Protein AF-A0A2A9K2E2-F1 (afdb_monomer_lite)

Foldseek 3Di:
DKFKKKWKFFADPQCVPQAAQFWKWFADPQGIFIWGFNDKDDDPDDPPRMIITITTGPDDVSGNVHGQWMWTPPPHTDITTTPDMDTDPDD

Radius of gyration: 12.07 Å; chains: 1; bounding box: 26×28×33 Å

Secondary structure (DSSP, 8-state):
--EEEEEEEE-STTGGG--TT-EEEEEETTEEEEEEEEEEE--SSSSTTEEEEEEEESS-GGGTTT--EEEE-SSS-EEEEEEEEEE----

pLDDT: mean 93.46, std 8.05, range [47.16, 98.25]

Sequence (91 aa):
MAFEALITITRNATTLLIAHGDTVRLSGPNGVASGLVFLRVDPDVGPANTSYLHIRSGDSWIFADGATQLQRFSPRLIQTPVLAITRLDTV

Structure (mmCIF, N/CA/C/O backbone):
data_AF-A0A2A9K2E2-F1
#
_entry.id   AF-A0A2A9K2E2-F1
#
loop_
_atom_site.group_PDB
_atom_site.id
_atom_site.type_symbol
_atom_site.label_atom_id
_atom_site.label_alt_id
_atom_site.label_comp_id
_atom_site.label_asym_id
_atom_site.label_entity_id
_atom_site.label_seq_id
_atom_site.pdbx_PDB_ins_code
_atom_site.Cartn_x
_atom_site.Cartn_y
_atom_site.Cartn_z
_atom_site.occupancy
_atom_site.B_iso_or_equiv
_atom_site.auth_seq_id
_atom_site.auth_comp_id
_atom_site.auth_asym_id
_atom_site.auth_atom_id
_atom_site.pdbx_PDB_model_num
ATOM 1 N N . MET A 1 1 ? 6.406 -3.193 -17.612 1.00 77.56 1 MET A N 1
ATOM 2 C CA . MET A 1 1 ? 5.640 -4.438 -17.385 1.00 77.56 1 MET A CA 1
ATOM 3 C C . MET A 1 1 ? 4.754 -4.205 -16.184 1.00 77.56 1 MET A C 1
ATOM 5 O O . MET A 1 1 ? 5.245 -3.562 -15.265 1.00 77.56 1 MET A O 1
ATOM 9 N N . ALA A 1 2 ? 3.510 -4.686 -16.225 1.00 92.38 2 ALA A N 1
ATOM 10 C CA . ALA A 1 2 ? 2.603 -4.689 -15.077 1.00 92.38 2 ALA A CA 1
ATOM 11 C C . ALA A 1 2 ? 3.292 -5.273 -13.830 1.00 92.38 2 ALA A C 1
ATOM 13 O O . ALA A 1 2 ? 4.205 -6.087 -13.980 1.00 92.38 2 ALA A O 1
ATOM 14 N N . PHE A 1 3 ? 2.865 -4.870 -12.634 1.00 94.75 3 PHE A N 1
ATOM 15 C CA . PHE A 1 3 ? 3.436 -5.364 -11.379 1.00 94.75 3 PHE A CA 1
ATOM 16 C C . PHE A 1 3 ? 2.366 -5.733 -10.353 1.00 94.75 3 PHE A C 1
ATOM 18 O O . PHE A 1 3 ? 1.239 -5.222 -10.365 1.00 94.75 3 PHE A O 1
ATOM 25 N N . GLU A 1 4 ? 2.775 -6.577 -9.409 1.00 96.62 4 GLU A N 1
ATOM 26 C CA . GLU A 1 4 ? 2.044 -6.838 -8.175 1.00 96.62 4 GLU A CA 1
ATOM 27 C C . GLU A 1 4 ? 2.942 -6.511 -6.983 1.00 96.62 4 GLU A C 1
ATOM 29 O O . GLU A 1 4 ? 4.129 -6.832 -6.981 1.00 96.62 4 GLU A O 1
ATOM 34 N N . ALA A 1 5 ? 2.396 -5.849 -5.967 1.00 96.75 5 ALA A N 1
ATOM 35 C CA . ALA A 1 5 ? 3.171 -5.441 -4.802 1.00 96.75 5 ALA A CA 1
ATOM 36 C C . ALA A 1 5 ? 2.360 -5.524 -3.514 1.00 96.75 5 ALA A C 1
ATOM 38 O O . ALA A 1 5 ? 1.158 -5.258 -3.503 1.00 96.75 5 ALA A O 1
ATOM 39 N N . LEU A 1 6 ? 3.041 -5.834 -2.417 1.00 96.94 6 LEU A N 1
ATOM 40 C CA . LEU A 1 6 ? 2.542 -5.655 -1.065 1.00 96.94 6 LEU A CA 1
ATOM 41 C C . LEU A 1 6 ? 3.009 -4.293 -0.545 1.00 96.94 6 LEU A C 1
ATOM 43 O O . LEU A 1 6 ? 4.211 -4.046 -0.453 1.00 96.94 6 LEU A O 1
ATOM 47 N N . ILE A 1 7 ? 2.066 -3.421 -0.203 1.00 97.62 7 ILE A N 1
ATOM 48 C CA . ILE A 1 7 ? 2.322 -2.097 0.363 1.00 97.62 7 ILE A CA 1
ATOM 49 C C . ILE A 1 7 ? 1.924 -2.090 1.827 1.00 97.62 7 ILE A C 1
ATOM 51 O O . ILE A 1 7 ? 0.782 -2.386 2.176 1.00 97.62 7 ILE A O 1
ATOM 55 N N . THR A 1 8 ? 2.854 -1.682 2.673 1.00 97.31 8 THR A N 1
ATOM 56 C CA . THR A 1 8 ? 2.626 -1.518 4.104 1.00 97.31 8 THR A CA 1
ATOM 57 C C . THR A 1 8 ? 2.299 -0.059 4.401 1.00 97.31 8 THR A C 1
ATOM 59 O O . THR A 1 8 ? 3.053 0.835 4.017 1.00 97.31 8 THR A O 1
ATOM 62 N N . ILE A 1 9 ? 1.194 0.196 5.101 1.00 97.38 9 ILE A N 1
ATOM 63 C CA . ILE A 1 9 ? 0.763 1.538 5.528 1.00 97.38 9 ILE A CA 1
ATOM 64 C C . ILE A 1 9 ? 0.358 1.535 7.004 1.00 97.38 9 ILE A C 1
ATOM 66 O O . ILE A 1 9 ? 0.062 0.488 7.581 1.00 97.38 9 ILE A O 1
ATOM 70 N N . THR A 1 10 ? 0.282 2.714 7.622 1.00 95.75 10 THR A N 1
ATOM 71 C CA . THR A 1 10 ? -0.278 2.846 8.974 1.00 95.75 10 THR A CA 1
ATOM 72 C C . THR A 1 10 ? -1.772 2.515 8.974 1.00 95.75 10 THR A C 1
ATOM 74 O O . THR A 1 10 ? -2.531 3.048 8.163 1.00 95.75 10 THR A O 1
ATOM 77 N N . ARG A 1 11 ? -2.224 1.706 9.933 1.00 95.19 11 ARG A N 1
ATOM 78 C CA . ARG A 1 11 ? -3.642 1.444 10.213 1.00 95.19 11 ARG A CA 1
ATOM 79 C C . ARG A 1 11 ? -4.199 2.535 11.122 1.00 95.19 11 ARG A C 1
ATOM 81 O O . ARG A 1 11 ? -3.772 2.679 12.263 1.00 95.19 11 ARG A O 1
ATOM 88 N N . ASN A 1 12 ? -5.163 3.300 10.623 1.00 94.19 12 ASN A N 1
ATOM 89 C CA . ASN A 1 12 ? -5.919 4.287 11.390 1.00 94.19 12 ASN A CA 1
ATOM 90 C C . ASN A 1 12 ? -7.329 4.460 10.798 1.00 94.19 12 ASN A C 1
ATOM 92 O O . ASN A 1 12 ? -7.654 3.879 9.764 1.00 94.19 12 ASN A O 1
ATOM 96 N N . ALA A 1 13 ? -8.167 5.280 11.438 1.00 94.06 13 ALA A N 1
ATOM 97 C CA . ALA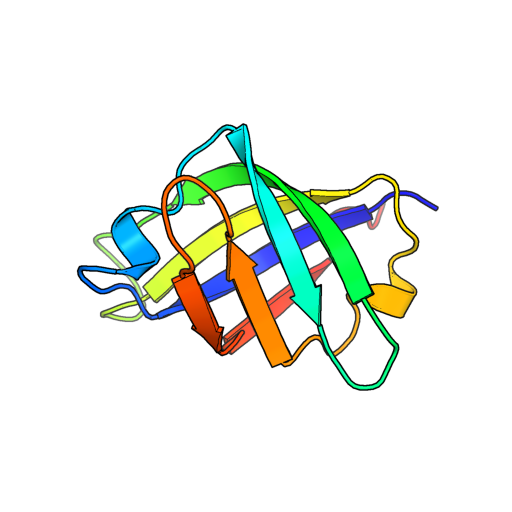 A 1 13 ? -9.550 5.511 11.009 1.00 94.06 13 ALA A CA 1
ATOM 98 C C . ALA A 1 13 ? -9.680 6.003 9.553 1.00 94.06 13 ALA A C 1
ATOM 100 O O . ALA A 1 13 ? -10.683 5.735 8.896 1.00 94.06 13 ALA A O 1
ATOM 101 N N . THR A 1 14 ? -8.673 6.708 9.032 1.00 94.56 14 THR A N 1
ATOM 102 C CA . THR A 1 14 ? -8.671 7.202 7.654 1.00 94.56 14 THR A CA 1
ATOM 103 C C . THR A 1 14 ? -8.246 6.111 6.682 1.00 94.56 14 THR A C 1
ATOM 105 O O . THR A 1 14 ? -8.942 5.882 5.697 1.00 94.56 14 THR A O 1
ATOM 108 N N . THR A 1 15 ? -7.135 5.420 6.945 1.00 95.56 15 THR A N 1
ATOM 109 C CA . THR A 1 15 ? -6.617 4.386 6.039 1.00 95.56 15 THR A CA 1
ATOM 110 C C . THR A 1 15 ? -7.490 3.143 6.010 1.00 95.56 15 THR A C 1
ATOM 112 O O . THR A 1 15 ? -7.502 2.476 4.983 1.00 95.56 15 THR A O 1
ATOM 115 N N . LEU A 1 16 ? -8.274 2.865 7.059 1.00 94.56 16 LEU A N 1
ATOM 116 C CA . LEU A 1 16 ? -9.290 1.800 7.088 1.00 94.56 16 LEU A CA 1
ATOM 117 C C . LEU A 1 16 ? -10.359 1.930 5.997 1.00 94.56 16 LEU A C 1
ATOM 119 O O . LEU A 1 16 ? -11.010 0.947 5.664 1.00 94.56 16 LEU A O 1
ATOM 123 N N . LEU A 1 17 ? -10.525 3.119 5.416 1.00 95.12 17 LEU A N 1
ATOM 124 C CA . LEU A 1 17 ? -11.465 3.340 4.320 1.00 95.12 17 LEU A CA 1
ATOM 125 C C . LEU A 1 17 ? -10.913 2.959 2.943 1.00 95.12 17 LEU A C 1
ATOM 127 O O . LEU A 1 17 ? -11.667 3.007 1.976 1.00 95.12 17 LEU A O 1
ATOM 131 N N . ILE A 1 18 ? -9.620 2.635 2.841 1.00 96.06 18 ILE A N 1
ATOM 132 C CA . ILE A 1 18 ? -9.050 2.045 1.628 1.00 96.06 18 ILE A CA 1
ATOM 133 C C . ILE A 1 18 ? -9.466 0.576 1.615 1.00 96.06 18 ILE A C 1
ATOM 135 O O . ILE A 1 18 ? -9.023 -0.190 2.476 1.00 96.06 18 ILE A O 1
ATOM 139 N N . ALA A 1 19 ? -10.304 0.196 0.659 1.00 94.44 19 ALA A N 1
ATOM 140 C CA . ALA A 1 19 ? -10.924 -1.120 0.570 1.00 94.44 19 ALA A CA 1
ATOM 141 C C . ALA A 1 19 ? -10.512 -1.876 -0.702 1.00 94.44 19 ALA A C 1
ATOM 143 O O . ALA A 1 19 ? -9.911 -1.321 -1.621 1.00 94.44 19 ALA A O 1
ATOM 144 N N . HIS A 1 20 ? -10.860 -3.163 -0.755 1.00 95.38 20 HIS A N 1
ATOM 145 C CA . HIS A 1 20 ? -10.767 -3.955 -1.980 1.00 95.38 20 HIS A CA 1
ATOM 146 C C . HIS A 1 20 ? -11.509 -3.266 -3.137 1.00 95.38 20 HIS A C 1
ATOM 148 O O . HIS A 1 20 ? -12.637 -2.803 -2.969 1.00 95.38 20 HIS A O 1
ATOM 154 N N . GLY A 1 21 ? -10.874 -3.232 -4.309 1.00 95.31 21 GLY A N 1
ATOM 155 C CA . GLY A 1 21 ? -11.400 -2.606 -5.520 1.00 95.31 21 GLY A CA 1
ATOM 156 C C . GLY A 1 21 ? -11.119 -1.107 -5.633 1.00 95.31 21 GLY A C 1
ATOM 157 O O . GLY A 1 21 ? -11.363 -0.536 -6.693 1.00 95.31 21 GLY A O 1
ATOM 158 N N . ASP A 1 22 ? -10.573 -0.464 -4.596 1.00 97.12 22 ASP A N 1
ATOM 159 C CA . ASP A 1 22 ? -10.183 0.939 -4.696 1.00 97.12 22 ASP A CA 1
ATOM 160 C C . ASP A 1 22 ? -9.004 1.122 -5.657 1.00 97.12 22 ASP A C 1
ATOM 162 O O . ASP A 1 22 ? -7.991 0.421 -5.575 1.00 97.12 22 ASP A O 1
ATOM 166 N N . THR A 1 23 ? -9.103 2.145 -6.506 1.00 97.50 23 THR A N 1
ATOM 167 C CA . THR A 1 23 ? -7.951 2.676 -7.235 1.00 97.50 23 THR A CA 1
ATOM 168 C C . THR A 1 23 ? -7.120 3.550 -6.308 1.00 97.50 23 THR A C 1
ATOM 170 O O . THR A 1 23 ? -7.616 4.508 -5.704 1.00 97.50 23 THR A O 1
ATOM 173 N N . VAL A 1 24 ? -5.830 3.252 -6.246 1.00 98.00 24 VAL A N 1
ATOM 174 C CA . VAL A 1 24 ? -4.843 3.990 -5.466 1.00 98.00 24 VAL A CA 1
ATOM 175 C C . VAL A 1 24 ? -3.696 4.456 -6.353 1.00 98.00 24 VAL A C 1
ATOM 177 O O . VAL A 1 24 ? -3.398 3.861 -7.388 1.00 98.00 24 VAL A O 1
ATOM 180 N N . ARG A 1 25 ? -3.052 5.542 -5.936 1.00 98.00 25 ARG A N 1
ATOM 181 C CA . ARG A 1 25 ? -1.889 6.139 -6.586 1.00 98.00 25 ARG A CA 1
ATOM 182 C C . ARG A 1 25 ? -0.698 6.032 -5.647 1.00 98.00 25 ARG A C 1
ATOM 184 O O . ARG A 1 25 ? -0.770 6.492 -4.509 1.00 98.00 25 ARG A O 1
ATOM 191 N N . LEU A 1 26 ? 0.377 5.436 -6.132 1.00 98.12 26 LEU A N 1
ATOM 192 C CA . LEU A 1 26 ? 1.682 5.407 -5.491 1.00 98.12 26 LEU A CA 1
ATOM 193 C C . LEU A 1 26 ? 2.525 6.519 -6.107 1.00 98.12 26 LEU A C 1
ATOM 195 O O . LEU A 1 26 ? 2.593 6.635 -7.330 1.00 98.12 26 LEU A O 1
ATOM 199 N N . SER A 1 27 ? 3.143 7.350 -5.277 1.00 97.88 27 SER A N 1
ATOM 200 C CA . SER A 1 27 ? 4.026 8.424 -5.735 1.00 97.88 27 SER A CA 1
ATOM 201 C C . SER A 1 27 ? 5.350 8.402 -4.988 1.00 97.88 27 SER A C 1
ATOM 203 O O . SER A 1 27 ? 5.378 8.203 -3.770 1.00 97.88 27 SER A O 1
ATOM 205 N N . GLY A 1 28 ? 6.431 8.652 -5.718 1.00 96.25 28 GLY A N 1
ATOM 206 C CA . GLY A 1 28 ? 7.788 8.702 -5.193 1.00 96.25 28 GLY A CA 1
ATOM 207 C C . GLY A 1 28 ? 8.756 9.396 -6.153 1.00 96.25 28 GLY A C 1
ATOM 208 O O . GLY A 1 28 ? 8.323 10.013 -7.129 1.00 96.25 28 GLY A O 1
ATOM 209 N N . PRO A 1 29 ? 10.071 9.294 -5.901 1.00 95.56 29 PRO A N 1
ATOM 210 C CA . PRO A 1 29 ? 11.094 9.958 -6.709 1.00 95.56 29 PRO A CA 1
ATOM 211 C C . PRO A 1 29 ? 11.127 9.458 -8.158 1.00 95.56 29 PRO A C 1
ATOM 213 O O . PRO A 1 29 ? 11.453 10.223 -9.060 1.00 95.56 29 PRO A O 1
ATOM 216 N N . ASN A 1 30 ? 10.742 8.201 -8.393 1.00 95.12 30 ASN A N 1
ATOM 217 C CA . ASN A 1 30 ? 10.753 7.592 -9.722 1.00 95.12 30 ASN A CA 1
ATOM 218 C C . ASN A 1 30 ? 9.480 7.871 -10.536 1.00 95.12 30 ASN A C 1
ATOM 220 O O . ASN A 1 30 ? 9.367 7.428 -11.677 1.00 95.12 30 ASN A O 1
ATOM 224 N N . GLY A 1 31 ? 8.523 8.613 -9.973 1.00 95.44 31 GLY A N 1
ATOM 225 C CA . GLY A 1 31 ? 7.287 8.995 -10.638 1.00 95.44 31 GLY A CA 1
ATOM 226 C C . GLY A 1 31 ? 6.051 8.482 -9.913 1.00 95.44 31 GLY A C 1
ATOM 227 O O . GLY A 1 31 ? 5.939 8.567 -8.687 1.00 95.44 31 GLY A O 1
ATOM 228 N N . VAL A 1 32 ? 5.074 8.042 -10.702 1.00 97.12 32 VAL A N 1
ATOM 229 C CA . VAL A 1 32 ? 3.742 7.696 -10.220 1.00 97.12 32 VAL A CA 1
ATOM 230 C C . VAL A 1 32 ? 3.257 6.421 -10.883 1.00 97.12 32 VAL A C 1
ATOM 232 O O . VAL A 1 32 ? 3.233 6.347 -12.108 1.00 97.12 32 VAL A O 1
ATOM 235 N N . ALA A 1 33 ? 2.774 5.489 -10.067 1.00 97.12 33 ALA A N 1
ATOM 236 C CA . ALA A 1 33 ? 2.010 4.331 -10.508 1.00 97.12 33 ALA A CA 1
ATOM 237 C C . ALA A 1 33 ? 0.573 4.403 -9.979 1.00 97.12 33 ALA A C 1
ATOM 239 O O . ALA A 1 33 ? 0.326 4.882 -8.871 1.00 97.12 33 ALA A O 1
ATOM 240 N N . SER A 1 34 ? -0.379 3.898 -10.751 1.00 97.25 34 SER A N 1
ATOM 241 C CA . SER A 1 34 ? -1.764 3.691 -10.332 1.00 97.25 34 SER A CA 1
ATOM 242 C C . SER A 1 34 ? -2.071 2.202 -10.295 1.00 97.25 34 SER A C 1
ATOM 244 O O . SER A 1 34 ? -1.659 1.449 -11.174 1.00 97.25 34 SER A O 1
ATOM 246 N N . GLY A 1 35 ? -2.803 1.749 -9.286 1.00 96.38 35 GLY A N 1
ATOM 247 C CA . GLY A 1 35 ? -3.146 0.338 -9.146 1.00 96.38 35 GLY A CA 1
ATOM 248 C C . GLY A 1 35 ? -4.456 0.124 -8.411 1.00 96.38 35 GLY A C 1
ATOM 249 O O . GLY A 1 35 ? -5.006 1.044 -7.809 1.00 96.38 35 GLY A O 1
ATOM 250 N N . LEU A 1 36 ? -4.952 -1.104 -8.474 1.00 97.81 36 LEU A N 1
ATOM 251 C CA . LEU A 1 36 ? -6.138 -1.550 -7.756 1.00 97.81 36 LEU A CA 1
ATOM 252 C C . LEU A 1 36 ? -5.724 -2.309 -6.501 1.00 97.81 36 LEU A C 1
ATOM 254 O O . LEU A 1 36 ? -4.834 -3.161 -6.554 1.00 97.81 36 LEU A O 1
ATOM 258 N N . VAL A 1 37 ? -6.401 -2.036 -5.388 1.00 97.75 37 VAL A N 1
ATOM 259 C CA . VAL A 1 37 ? -6.275 -2.829 -4.162 1.00 97.75 37 VAL A CA 1
ATOM 260 C C . VAL A 1 37 ? -6.977 -4.168 -4.379 1.00 97.75 37 VAL A C 1
ATOM 262 O O . VAL A 1 37 ? -8.204 -4.250 -4.368 1.00 97.75 37 VAL A O 1
ATOM 265 N N . PHE A 1 38 ? -6.196 -5.224 -4.582 1.00 97.44 38 PHE A N 1
ATOM 266 C CA . PHE A 1 38 ? -6.691 -6.587 -4.766 1.00 97.44 38 PHE A CA 1
ATOM 267 C C . PHE A 1 38 ? -7.002 -7.281 -3.436 1.00 97.44 38 PHE A C 1
ATOM 269 O O . PHE A 1 38 ? -7.935 -8.071 -3.343 1.00 97.44 38 PHE A O 1
ATOM 276 N N . LEU A 1 39 ? -6.251 -6.964 -2.384 1.00 96.25 39 LEU A N 1
ATOM 277 C CA . LEU A 1 39 ? -6.509 -7.467 -1.040 1.00 96.25 39 LEU A CA 1
ATOM 278 C C . LEU A 1 39 ? -6.036 -6.448 -0.009 1.00 96.25 39 LEU A C 1
ATOM 280 O O . LEU A 1 39 ? -5.015 -5.787 -0.195 1.00 96.25 39 LEU A O 1
ATOM 284 N N . ARG A 1 40 ? -6.762 -6.366 1.104 1.00 95.69 40 ARG A N 1
ATOM 285 C CA . ARG A 1 40 ? -6.337 -5.673 2.316 1.00 95.69 40 ARG A CA 1
ATOM 286 C C . ARG A 1 40 ? -6.258 -6.677 3.457 1.00 95.69 40 ARG A C 1
ATOM 288 O O . ARG A 1 40 ? -7.198 -7.439 3.661 1.00 95.69 40 ARG A O 1
ATOM 295 N N . VAL A 1 41 ? -5.174 -6.625 4.222 1.00 94.00 41 VAL A N 1
ATOM 296 C CA . VAL A 1 41 ? -4.995 -7.414 5.442 1.00 94.00 41 VAL A CA 1
ATOM 297 C C . VAL A 1 41 ? -4.677 -6.480 6.604 1.00 94.00 41 VAL A C 1
ATOM 299 O O . VAL A 1 41 ? -3.721 -5.707 6.553 1.00 94.00 41 VAL A O 1
ATOM 302 N N . ASP A 1 42 ? -5.484 -6.575 7.656 1.00 93.44 42 ASP A N 1
ATOM 303 C CA . ASP A 1 42 ? -5.312 -5.864 8.921 1.00 93.44 42 ASP A CA 1
ATOM 304 C C . ASP A 1 42 ? -5.033 -6.903 10.017 1.00 93.44 42 ASP A C 1
ATOM 306 O O . ASP A 1 42 ? -5.977 -7.401 10.627 1.00 93.44 42 ASP A O 1
ATOM 310 N N . PRO A 1 43 ? -3.771 -7.308 10.235 1.00 86.75 43 PRO A N 1
ATOM 311 C CA . PRO A 1 43 ? -3.481 -8.406 11.143 1.00 86.75 43 PRO A CA 1
ATOM 312 C C . PRO A 1 43 ? -3.741 -8.025 12.602 1.00 86.75 43 PRO A C 1
ATOM 314 O O . PRO A 1 43 ? -3.372 -6.937 13.049 1.00 86.75 43 PRO A O 1
ATOM 317 N N . ASP A 1 44 ? -4.314 -8.966 13.351 1.00 83.12 44 ASP A N 1
ATOM 318 C CA . ASP A 1 44 ? -4.446 -8.880 14.811 1.00 83.12 44 ASP A CA 1
ATOM 319 C C . ASP A 1 44 ? -3.162 -9.326 15.534 1.00 83.12 44 ASP A C 1
ATOM 321 O O . ASP A 1 44 ? -2.943 -8.995 16.697 1.00 83.12 44 ASP A O 1
ATOM 325 N N . VAL A 1 45 ? -2.285 -10.051 14.828 1.00 75.94 45 VAL A N 1
ATOM 326 C CA . VAL A 1 45 ? -0.978 -10.516 15.308 1.00 75.94 45 VAL A CA 1
ATOM 327 C C . VAL A 1 45 ? 0.107 -10.010 14.358 1.00 75.94 45 VAL A C 1
ATOM 329 O O . VAL A 1 45 ? 0.111 -10.354 13.178 1.00 75.94 45 VAL A O 1
ATOM 332 N N . GLY A 1 46 ? 1.030 -9.186 14.858 1.00 73.44 46 GLY A N 1
ATOM 333 C CA . GLY A 1 46 ? 2.089 -8.555 14.064 1.00 73.44 46 GLY A CA 1
ATOM 334 C C . GLY A 1 46 ? 2.405 -7.133 14.542 1.00 73.44 46 GLY A C 1
ATOM 335 O O . GLY A 1 46 ? 2.032 -6.7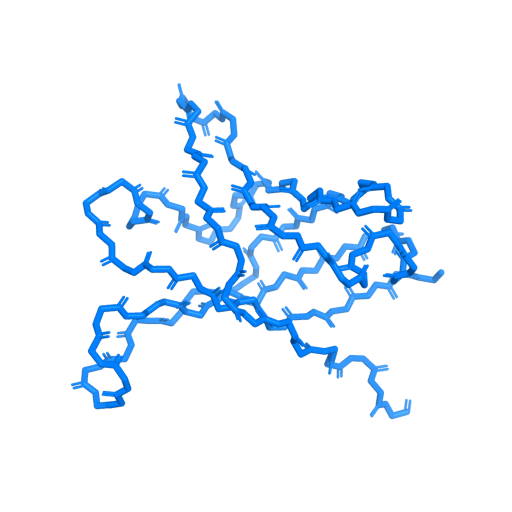71 15.661 1.00 73.44 46 GLY A O 1
ATOM 336 N N . PRO A 1 47 ? 3.090 -6.312 13.722 1.00 80.50 47 PRO A N 1
ATOM 337 C CA . PRO A 1 47 ? 3.328 -4.910 14.041 1.00 80.50 47 PRO A CA 1
ATOM 338 C C . PRO A 1 47 ? 2.002 -4.182 14.270 1.00 80.50 47 PRO A C 1
ATOM 340 O O . PRO A 1 47 ? 1.158 -4.100 13.372 1.00 80.50 47 PRO A O 1
ATOM 343 N N . ALA A 1 48 ? 1.820 -3.653 15.482 1.00 81.94 48 ALA A N 1
ATOM 344 C CA . ALA A 1 48 ? 0.632 -2.886 15.825 1.00 81.94 48 ALA A CA 1
ATOM 345 C C . ALA A 1 48 ? 0.444 -1.717 14.843 1.00 81.94 48 ALA A C 1
ATOM 347 O O . ALA A 1 48 ? 1.409 -1.148 14.332 1.00 81.94 48 ALA A O 1
ATOM 348 N N . ASN A 1 49 ? -0.812 -1.341 14.597 1.00 89.88 49 ASN A N 1
ATOM 349 C CA . ASN A 1 49 ? -1.174 -0.187 13.769 1.00 89.88 49 ASN A CA 1
ATOM 350 C C . ASN A 1 49 ? -0.652 -0.246 12.323 1.00 89.88 49 ASN A C 1
ATOM 352 O O . ASN A 1 49 ? -0.311 0.786 11.743 1.00 89.88 49 ASN A O 1
ATOM 356 N N . THR A 1 50 ? -0.628 -1.438 11.725 1.00 94.56 50 THR A N 1
ATOM 357 C CA . THR A 1 50 ? -0.191 -1.643 10.339 1.00 94.56 50 THR A CA 1
ATOM 358 C C . THR A 1 50 ? -1.281 -2.316 9.508 1.00 94.56 50 THR A C 1
ATOM 360 O O . THR A 1 50 ? -2.004 -3.180 10.002 1.00 94.56 50 THR A O 1
ATOM 363 N N . SER A 1 51 ? -1.392 -1.907 8.247 1.00 95.94 51 SER A N 1
ATOM 364 C CA . SER A 1 51 ? -2.241 -2.524 7.229 1.00 95.94 51 SER A CA 1
ATOM 365 C C . SER A 1 51 ? -1.391 -2.887 6.021 1.00 95.94 51 SER A C 1
ATOM 367 O O . SER A 1 51 ? -0.503 -2.125 5.634 1.00 95.94 51 SER A O 1
ATOM 369 N N . TYR A 1 52 ? -1.701 -4.017 5.399 1.00 96.44 52 TYR A N 1
ATOM 370 C CA . TYR A 1 52 ? -1.039 -4.483 4.189 1.00 96.44 52 TYR A CA 1
ATOM 371 C C . TYR A 1 52 ? -2.022 -4.447 3.027 1.00 96.44 52 TYR A C 1
ATOM 373 O O . TYR A 1 52 ? -3.136 -4.961 3.131 1.00 96.44 52 TYR A O 1
ATOM 381 N N . LEU A 1 53 ? -1.608 -3.838 1.923 1.00 97.69 53 LEU A N 1
ATOM 382 C CA . LEU A 1 53 ? -2.388 -3.729 0.700 1.00 97.69 53 LEU A CA 1
ATOM 383 C C . LEU A 1 53 ? -1.667 -4.479 -0.409 1.00 97.69 53 LEU A C 1
ATOM 385 O O . LEU A 1 53 ? -0.557 -4.118 -0.786 1.00 97.69 53 LEU A O 1
ATOM 389 N N . HIS A 1 54 ? -2.304 -5.501 -0.960 1.00 97.75 54 HIS A N 1
ATOM 390 C CA . HIS A 1 54 ? -1.867 -6.088 -2.217 1.00 97.75 54 HIS A CA 1
ATOM 391 C C . HIS A 1 54 ? -2.407 -5.228 -3.354 1.00 97.75 54 HIS A C 1
ATOM 393 O O . HIS A 1 54 ? -3.620 -5.110 -3.528 1.00 97.75 54 HIS A O 1
ATOM 399 N N . ILE A 1 55 ? -1.505 -4.614 -4.112 1.00 97.44 55 ILE A N 1
ATOM 400 C CA . ILE A 1 55 ? -1.820 -3.770 -5.258 1.00 97.44 55 ILE A CA 1
ATOM 401 C C . ILE A 1 55 ? -1.432 -4.480 -6.547 1.00 97.44 55 ILE A C 1
ATOM 403 O O . ILE A 1 55 ? -0.330 -5.018 -6.658 1.00 97.44 55 ILE A O 1
ATOM 407 N N . ARG A 1 56 ? -2.325 -4.414 -7.536 1.00 97.25 56 ARG A N 1
ATOM 408 C CA . ARG A 1 56 ? -2.061 -4.806 -8.923 1.00 97.25 56 ARG A CA 1
ATOM 409 C C . ARG A 1 56 ? -2.097 -3.583 -9.818 1.00 97.25 56 ARG A C 1
ATOM 411 O O . ARG A 1 56 ? -3.035 -2.790 -9.737 1.00 97.25 56 ARG A O 1
ATOM 418 N N . SER A 1 57 ? -1.099 -3.432 -10.675 1.00 96.75 57 SER A N 1
ATOM 419 C CA . SER A 1 57 ? -0.982 -2.283 -11.567 1.00 96.75 57 SER A CA 1
ATOM 420 C C . SER A 1 57 ? -0.606 -2.719 -12.976 1.00 96.75 57 SER A C 1
ATOM 422 O O . SER A 1 57 ? 0.205 -3.623 -13.157 1.00 96.75 57 SER A O 1
ATOM 424 N N . GLY A 1 58 ? -1.183 -2.046 -13.974 1.00 96.00 58 GLY A N 1
ATOM 425 C CA . GLY A 1 58 ? -0.737 -2.150 -15.365 1.00 96.00 58 GLY A CA 1
ATOM 426 C C . GLY A 1 58 ? 0.518 -1.323 -15.666 1.00 96.00 58 GLY A C 1
ATOM 427 O O . GLY A 1 58 ? 1.117 -1.495 -16.728 1.00 96.00 58 GLY A O 1
ATOM 428 N N . ASP A 1 59 ? 0.926 -0.448 -14.744 1.00 95.62 59 ASP A N 1
ATOM 429 C CA . ASP A 1 59 ? 2.092 0.415 -14.903 1.00 95.62 59 ASP A CA 1
ATOM 430 C C . ASP A 1 59 ? 3.395 -0.361 -14.694 1.00 95.62 59 ASP A C 1
ATOM 432 O O . ASP A 1 59 ? 3.420 -1.494 -14.220 1.00 95.62 59 ASP A O 1
ATOM 436 N N . SER A 1 60 ? 4.513 0.264 -15.064 1.00 94.75 60 SER A N 1
ATOM 437 C CA . SER A 1 60 ? 5.840 -0.308 -14.852 1.00 94.75 60 SER A CA 1
ATOM 438 C C . SER A 1 60 ? 6.269 -0.232 -13.386 1.00 94.75 60 SER A C 1
ATOM 440 O O . SER A 1 60 ? 6.147 0.827 -12.773 1.00 94.75 60 SER A O 1
ATOM 442 N N . TRP A 1 61 ? 6.868 -1.312 -12.863 1.00 94.88 61 TRP A N 1
ATOM 443 C CA . TRP A 1 61 ? 7.427 -1.367 -11.501 1.00 94.88 61 TRP A CA 1
ATOM 444 C C . TRP A 1 61 ? 8.310 -0.161 -11.152 1.00 94.88 61 TRP A C 1
ATOM 446 O O . TRP A 1 61 ? 8.228 0.342 -10.037 1.00 94.88 61 TRP A O 1
ATOM 456 N N . ILE A 1 62 ? 9.096 0.350 -12.109 1.00 94.81 62 ILE A N 1
ATOM 457 C CA . ILE A 1 62 ? 9.989 1.501 -11.891 1.00 94.81 62 ILE A CA 1
ATOM 458 C C . ILE A 1 62 ? 9.265 2.717 -11.292 1.00 94.81 62 ILE A C 1
ATOM 460 O O . ILE A 1 62 ? 9.874 3.470 -10.547 1.00 94.81 62 ILE A O 1
ATOM 464 N N . PHE A 1 63 ? 7.969 2.892 -11.564 1.00 94.56 63 PHE A N 1
ATOM 465 C CA . PHE A 1 63 ? 7.182 4.008 -11.037 1.00 94.56 63 PHE A CA 1
ATOM 466 C C . PHE A 1 63 ? 6.666 3.791 -9.607 1.00 94.56 63 PHE A C 1
AT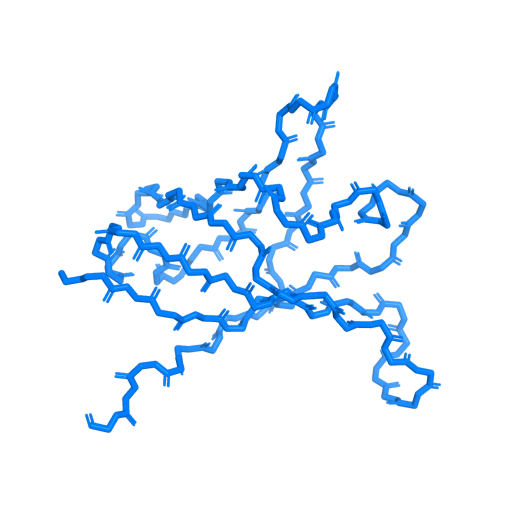OM 468 O O . PHE A 1 63 ? 6.310 4.758 -8.935 1.00 94.56 63 PHE A O 1
ATOM 475 N N . ALA A 1 64 ? 6.594 2.539 -9.152 1.00 94.81 64 ALA A N 1
ATOM 476 C CA . ALA A 1 64 ? 6.207 2.172 -7.791 1.00 94.81 64 ALA A CA 1
ATOM 477 C C . ALA A 1 64 ? 7.423 1.933 -6.885 1.00 94.81 64 ALA A C 1
ATOM 479 O O . ALA A 1 64 ? 7.309 2.049 -5.665 1.00 94.81 64 ALA A O 1
ATOM 480 N N . ASP A 1 65 ? 8.576 1.620 -7.475 1.00 94.44 65 ASP A N 1
ATOM 481 C CA . ASP A 1 65 ? 9.821 1.417 -6.751 1.00 94.44 65 ASP A CA 1
ATOM 482 C C . ASP A 1 65 ? 10.232 2.693 -6.010 1.00 94.44 65 ASP A C 1
ATOM 484 O O . ASP A 1 65 ? 10.318 3.779 -6.592 1.00 94.44 65 ASP A O 1
ATOM 488 N N . GLY A 1 66 ? 10.446 2.572 -4.703 1.00 94.19 66 GLY A N 1
ATOM 489 C CA . GLY A 1 66 ? 10.726 3.707 -3.828 1.00 94.19 66 GLY A CA 1
ATOM 490 C C . GLY A 1 66 ? 9.552 4.672 -3.622 1.00 94.19 66 GLY A C 1
ATOM 491 O O . GLY A 1 66 ? 9.783 5.795 -3.170 1.00 94.19 66 GLY A O 1
ATOM 492 N N . ALA A 1 67 ? 8.306 4.294 -3.940 1.00 97.69 67 ALA A N 1
ATOM 493 C CA . ALA A 1 67 ? 7.156 5.135 -3.618 1.00 97.69 67 ALA A CA 1
ATOM 494 C C . ALA A 1 67 ? 7.076 5.403 -2.106 1.00 97.69 67 ALA A C 1
ATOM 496 O O . ALA A 1 67 ? 7.190 4.502 -1.279 1.00 97.69 67 ALA A O 1
ATOM 497 N N . THR A 1 68 ? 6.876 6.666 -1.741 1.00 98.12 68 THR A N 1
ATOM 498 C CA . THR A 1 68 ? 6.859 7.121 -0.342 1.00 98.12 68 THR A CA 1
ATOM 499 C C . THR A 1 68 ? 5.460 7.477 0.132 1.00 98.12 68 THR A C 1
ATOM 501 O O . THR A 1 68 ? 5.226 7.639 1.330 1.00 98.12 68 THR A O 1
ATOM 504 N N . GLN A 1 69 ? 4.508 7.587 -0.792 1.00 98.25 69 GLN A N 1
ATOM 505 C CA . GLN A 1 69 ? 3.158 8.025 -0.493 1.00 98.25 69 GLN A CA 1
ATOM 506 C C . GLN A 1 69 ? 2.130 7.226 -1.288 1.00 98.25 69 GLN A C 1
ATOM 508 O O . GLN A 1 69 ? 2.294 6.988 -2.485 1.00 98.25 69 GLN A O 1
ATOM 513 N N . LEU A 1 70 ? 1.047 6.858 -0.604 1.00 98.25 70 LEU A N 1
ATOM 514 C CA . LEU A 1 70 ? -0.135 6.236 -1.179 1.00 98.25 70 LEU A CA 1
ATOM 515 C C . LEU A 1 70 ? -1.320 7.192 -1.052 1.00 98.25 70 LEU A C 1
ATOM 517 O O . LEU A 1 70 ? -1.570 7.761 0.015 1.00 98.25 70 LEU A O 1
ATOM 521 N N . GLN A 1 71 ? -2.056 7.355 -2.149 1.00 98.25 71 GLN A N 1
ATOM 522 C CA . GLN A 1 71 ? -3.247 8.191 -2.228 1.00 98.25 71 GLN A CA 1
ATOM 523 C C . GLN A 1 71 ? -4.445 7.411 -2.762 1.00 98.25 71 GLN A C 1
ATOM 525 O O . GLN A 1 71 ? -4.312 6.592 -3.666 1.00 98.25 71 GLN A O 1
ATOM 530 N N . ARG A 1 72 ? -5.634 7.722 -2.254 1.00 97.50 72 ARG A N 1
ATOM 531 C CA . ARG A 1 72 ? -6.920 7.219 -2.754 1.00 97.50 72 ARG A CA 1
ATOM 532 C C . ARG A 1 72 ? -7.888 8.394 -2.826 1.00 97.50 72 ARG A C 1
ATOM 534 O O . ARG A 1 72 ? -8.035 9.093 -1.832 1.00 97.50 72 ARG A O 1
ATOM 541 N N . PHE A 1 73 ? -8.505 8.654 -3.980 1.00 93.31 73 PHE A N 1
ATOM 542 C CA . PHE A 1 73 ? -9.153 9.954 -4.248 1.00 93.31 73 PHE A CA 1
ATOM 543 C C . PHE A 1 73 ? -10.675 9.996 -4.037 1.00 93.31 73 PHE A C 1
ATOM 545 O O . PHE A 1 73 ? -11.194 11.040 -3.653 1.00 93.31 73 PHE A O 1
ATOM 552 N N . SER A 1 74 ? -11.404 8.903 -4.278 1.00 85.31 74 SER A N 1
ATOM 553 C CA . SER A 1 74 ? -12.878 8.891 -4.285 1.00 85.31 74 SER A CA 1
ATOM 554 C C . SER A 1 74 ? -13.427 7.882 -3.285 1.00 85.31 74 SER A C 1
ATOM 556 O O . SER A 1 74 ? -12.938 6.764 -3.330 1.00 85.31 74 SER A O 1
ATOM 558 N N . PRO A 1 75 ? -14.433 8.207 -2.442 1.00 88.12 75 PRO A N 1
ATOM 559 C CA . PRO A 1 75 ? -15.170 9.479 -2.385 1.00 88.12 75 PRO A CA 1
ATOM 560 C C . PRO A 1 75 ? -14.463 10.635 -1.661 1.00 88.12 75 PRO A C 1
ATOM 562 O O . PRO A 1 75 ? -14.981 11.747 -1.651 1.00 88.12 75 PRO A O 1
ATOM 565 N N . ARG A 1 76 ? -13.308 10.404 -1.027 1.00 92.50 76 ARG A N 1
ATOM 566 C CA . ARG A 1 76 ? -12.495 11.463 -0.409 1.00 92.50 76 ARG A CA 1
ATOM 567 C C . ARG A 1 76 ? -11.015 11.142 -0.515 1.00 92.50 76 ARG A C 1
ATOM 569 O O . ARG A 1 76 ? -10.656 9.962 -0.519 1.00 92.50 76 ARG A O 1
ATOM 576 N N . LEU A 1 77 ? -10.184 12.185 -0.506 1.00 96.12 77 LEU A N 1
ATOM 577 C CA . LEU A 1 77 ? -8.734 12.041 -0.476 1.00 96.12 77 LEU A CA 1
ATOM 578 C C . LEU A 1 77 ? -8.288 11.393 0.839 1.00 96.12 77 LEU A C 1
ATOM 580 O O . LEU A 1 77 ? -8.490 11.931 1.926 1.00 96.12 77 LEU A O 1
ATOM 584 N N . ILE A 1 78 ? -7.643 10.244 0.711 1.00 97.38 78 ILE A N 1
ATOM 585 C CA . ILE A 1 78 ? -6.849 9.601 1.748 1.00 97.38 78 ILE A CA 1
ATOM 586 C C . ILE A 1 78 ? -5.407 9.674 1.280 1.00 97.38 78 ILE A C 1
ATOM 588 O O . ILE A 1 78 ? -5.115 9.287 0.152 1.00 97.38 78 ILE A O 1
A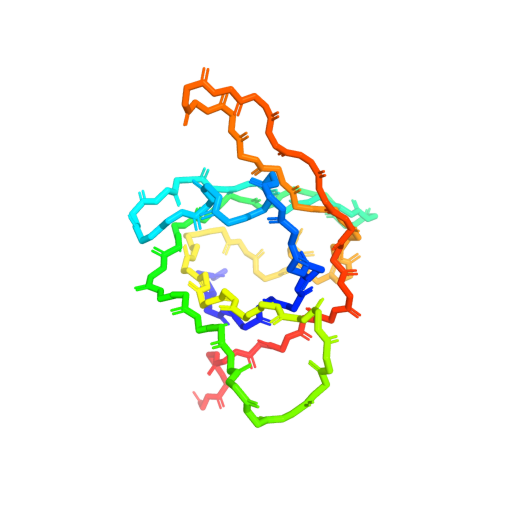TOM 592 N N . GLN A 1 79 ? -4.522 10.158 2.144 1.00 97.31 79 GLN A N 1
ATOM 593 C CA . GLN A 1 79 ? -3.089 10.211 1.897 1.00 97.31 79 GLN A CA 1
ATOM 594 C C . GLN A 1 79 ? -2.368 9.612 3.099 1.00 97.31 79 GLN A C 1
ATOM 596 O O . GLN A 1 79 ? -2.658 9.967 4.241 1.00 97.31 79 GLN A O 1
ATOM 601 N N . THR A 1 80 ? -1.454 8.683 2.848 1.00 97.50 80 THR A N 1
ATOM 602 C CA . THR A 1 80 ? -0.714 7.986 3.901 1.00 97.50 80 THR A CA 1
ATOM 603 C C . THR A 1 80 ? 0.708 7.680 3.433 1.00 97.50 80 THR A C 1
ATOM 605 O O . THR A 1 80 ? 0.906 7.429 2.238 1.00 97.50 80 THR A O 1
ATOM 608 N N . PRO A 1 81 ? 1.710 7.742 4.328 1.00 97.69 81 PRO A N 1
ATOM 609 C CA . PRO A 1 81 ? 3.055 7.312 3.986 1.00 97.69 81 PRO A CA 1
ATOM 610 C C . PRO A 1 81 ? 3.076 5.816 3.672 1.00 97.69 81 PRO A C 1
ATOM 612 O O . PRO A 1 81 ? 2.400 5.012 4.319 1.00 97.69 81 PRO A O 1
ATOM 615 N N . VAL A 1 82 ? 3.889 5.454 2.688 1.00 97.88 82 VAL A N 1
ATOM 616 C CA . VAL A 1 82 ? 4.247 4.065 2.423 1.00 97.88 82 VAL A CA 1
ATOM 617 C C . VAL A 1 82 ? 5.388 3.692 3.360 1.00 97.88 82 VAL A C 1
ATOM 619 O O . VAL A 1 82 ? 6.443 4.321 3.344 1.00 97.88 82 VAL A O 1
ATOM 622 N N . LEU A 1 83 ? 5.158 2.690 4.205 1.00 96.81 83 LEU A N 1
ATOM 623 C CA . LEU A 1 83 ? 6.130 2.222 5.194 1.00 96.81 83 LEU A CA 1
ATOM 624 C C . LEU A 1 83 ? 7.085 1.185 4.601 1.00 96.81 83 LEU A C 1
ATOM 626 O O . LEU A 1 83 ? 8.252 1.135 4.975 1.00 96.81 83 LEU A O 1
ATOM 630 N N . ALA A 1 84 ? 6.582 0.350 3.693 1.00 96.12 84 ALA A N 1
ATOM 631 C CA . ALA A 1 84 ? 7.368 -0.633 2.962 1.00 96.12 84 ALA A CA 1
ATOM 632 C C . ALA A 1 84 ? 6.659 -1.028 1.664 1.00 96.12 84 ALA A C 1
ATOM 634 O O . ALA A 1 84 ? 5.430 -0.948 1.567 1.00 96.12 84 ALA A O 1
ATOM 635 N N . ILE A 1 85 ? 7.448 -1.485 0.695 1.00 96.50 85 ILE A N 1
ATOM 636 C CA . ILE A 1 85 ? 6.985 -2.018 -0.584 1.00 96.50 85 ILE A CA 1
ATOM 637 C C . ILE A 1 8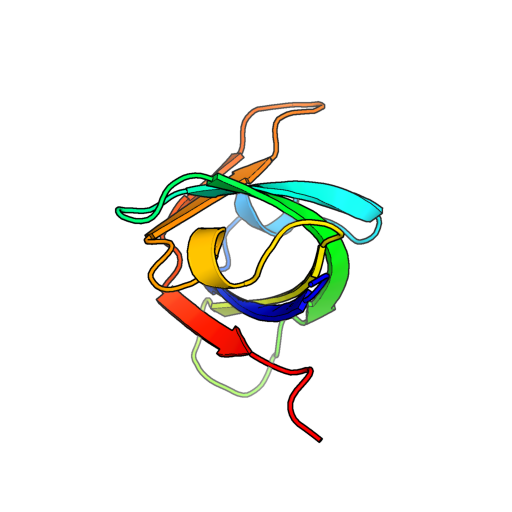5 ? 7.736 -3.318 -0.838 1.00 96.50 85 ILE A C 1
ATOM 639 O O . ILE A 1 85 ? 8.965 -3.329 -0.850 1.00 96.50 85 ILE A O 1
ATOM 643 N N . THR A 1 86 ?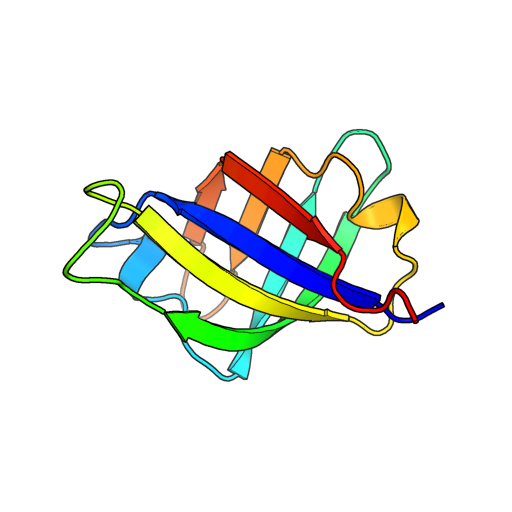 6.996 -4.391 -1.090 1.00 95.62 86 THR A N 1
ATOM 644 C CA . THR A 1 86 ? 7.558 -5.674 -1.512 1.00 95.62 86 THR A CA 1
ATOM 645 C C . THR A 1 86 ? 6.964 -6.044 -2.858 1.00 95.62 86 THR A C 1
ATOM 647 O O . THR A 1 86 ? 5.756 -6.245 -2.967 1.00 95.62 86 THR A O 1
ATOM 650 N N . ARG A 1 87 ? 7.805 -6.140 -3.888 1.00 95.44 87 ARG A N 1
ATOM 651 C CA . ARG A 1 87 ? 7.400 -6.652 -5.199 1.00 95.44 87 ARG A CA 1
ATOM 652 C C . ARG A 1 87 ? 7.042 -8.140 -5.091 1.00 95.44 87 ARG A C 1
ATOM 654 O O . ARG A 1 87 ? 7.756 -8.882 -4.424 1.00 95.44 87 ARG A O 1
ATOM 661 N N . LEU A 1 88 ? 5.941 -8.559 -5.710 1.00 93.69 88 LEU A N 1
ATOM 662 C CA . LEU A 1 88 ? 5.410 -9.928 -5.624 1.00 93.69 88 LEU A CA 1
ATOM 663 C C . LEU A 1 88 ? 5.528 -10.705 -6.942 1.00 93.69 88 LEU A C 1
ATOM 665 O O . LEU A 1 88 ? 5.496 -11.929 -6.928 1.00 93.69 88 LEU A O 1
ATOM 669 N N . ASP A 1 89 ? 5.679 -10.019 -8.074 1.00 78.81 89 ASP A N 1
ATOM 670 C CA . ASP A 1 89 ? 5.724 -10.601 -9.423 1.00 78.81 89 ASP A CA 1
ATOM 671 C C . ASP A 1 89 ? 7.112 -11.133 -9.832 1.00 78.81 89 ASP A C 1
ATOM 673 O O . ASP A 1 89 ? 7.450 -11.162 -11.011 1.00 78.81 89 ASP A O 1
ATOM 677 N N . THR A 1 90 ? 7.932 -11.571 -8.875 1.00 57.50 90 THR A N 1
ATOM 678 C CA . THR A 1 90 ? 9.228 -12.208 -9.155 1.00 57.50 90 THR A CA 1
ATOM 679 C C . THR A 1 90 ? 9.140 -13.724 -9.019 1.00 57.50 90 THR A C 1
ATOM 681 O O . THR A 1 90 ? 9.497 -14.277 -7.976 1.00 57.50 90 THR A O 1
ATOM 684 N N . VAL A 1 91 ? 8.695 -14.375 -10.098 1.00 47.16 91 VAL A N 1
ATOM 685 C CA . VAL A 1 91 ? 9.210 -15.682 -10.540 1.00 47.16 91 VAL A CA 1
ATOM 686 C C . VAL A 1 91 ? 9.532 -15.580 -12.023 1.00 47.16 91 VAL A C 1
ATOM 688 O O . VAL A 1 91 ? 8.639 -15.131 -12.775 1.00 47.16 91 VAL A O 1
#